Protein AF-A0A7K4DV80-F1 (afdb_monomer)

Foldseek 3Di:
DDDPVVVCVVVVVVCCVVCNDPCPVVVVVVCCVVPVVVVVLVVVQKDWDDDPPFTKIKGWADKDWAAFWDQDPVRDIGHDDPVRCVVVVHDRDIWIWIWIFIGTPNDTPDIDTDTDD

Mean predicted aligned error: 6.7 Å

Nearest PDB structures (foldseek):
  8rbo-assembly1_B  TM=9.417E-01  e=4.322E-07  Pyrococcus furiosus DSM 3638
  8cro-assembly1_B  TM=9.164E-01  e=9.440E-07  Pyrococcus furiosus DSM 3638
  8orq-assembly1_B  TM=9.143E-01  e=1.319E-06  Pyrococcus furiosus DSM 3638
  6uq1-assembly1_B  TM=8.825E-01  e=2.180E-06  Saccharomyces cerevisiae S288C
  8s51-assembly1_B  TM=7.757E-01  e=2.305E-06  Sus scrofa

Structure (mmCIF, N/CA/C/O backbone):
data_AF-A0A7K4DV80-F1
#
_entry.id   AF-A0A7K4DV80-F1
#
loop_
_atom_site.group_PDB
_atom_site.id
_atom_site.type_symbol
_atom_site.label_atom_id
_atom_site.label_alt_id
_atom_site.label_comp_id
_atom_site.label_asym_id
_atom_site.label_entity_id
_atom_site.label_seq_id
_atom_site.pdbx_PDB_ins_code
_atom_site.Cartn_x
_atom_site.Cartn_y
_atom_site.Cartn_z
_atom_site.occupancy
_atom_site.B_iso_or_equiv
_atom_site.auth_seq_id
_atom_site.auth_comp_id
_atom_site.auth_asym_id
_atom_site.auth_atom_id
_atom_site.pdbx_PDB_model_num
ATOM 1 N N . MET A 1 1 ? 29.457 -32.340 -33.988 1.00 50.59 1 MET A N 1
ATOM 2 C CA . MET A 1 1 ? 28.346 -32.820 -33.137 1.00 50.59 1 MET A CA 1
ATOM 3 C C . MET A 1 1 ? 28.023 -31.678 -32.183 1.00 50.59 1 MET A C 1
ATOM 5 O O . MET A 1 1 ? 28.924 -31.280 -31.462 1.00 50.59 1 M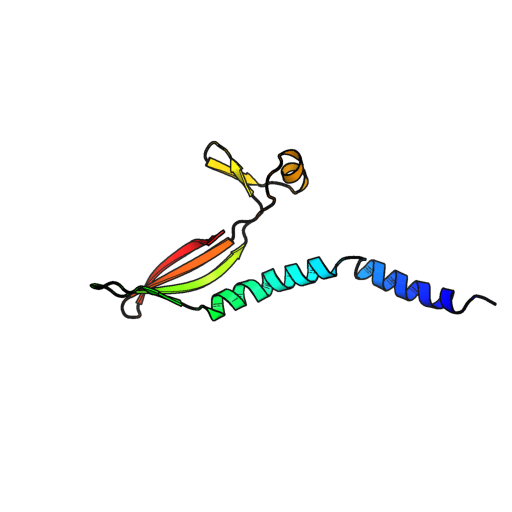ET A O 1
ATOM 9 N N . ALA A 1 2 ? 26.853 -31.038 -32.293 1.00 61.62 2 ALA A N 1
ATOM 10 C CA . ALA A 1 2 ? 26.533 -29.864 -31.471 1.00 61.62 2 ALA A CA 1
ATOM 11 C C . ALA A 1 2 ? 26.506 -30.248 -29.983 1.00 61.62 2 ALA A C 1
ATOM 13 O O . ALA A 1 2 ? 25.938 -31.289 -29.642 1.00 61.62 2 ALA A O 1
ATOM 14 N N . ASP A 1 3 ? 27.128 -29.428 -29.134 1.00 70.62 3 ASP A N 1
ATOM 15 C CA . ASP A 1 3 ? 27.173 -29.624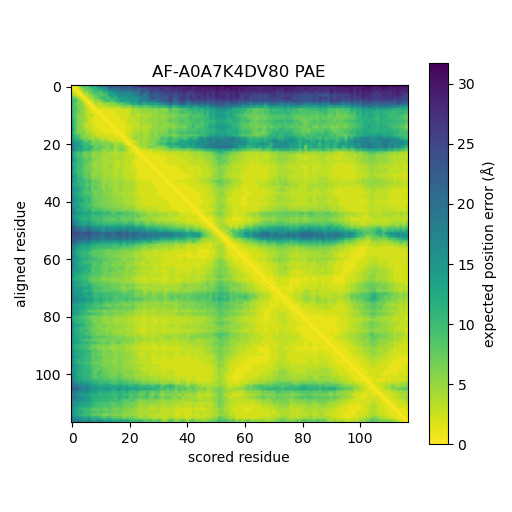 -27.685 1.00 70.62 3 ASP A CA 1
ATOM 16 C C . ASP A 1 3 ? 25.737 -29.799 -27.137 1.00 70.62 3 ASP A C 1
ATOM 18 O O . ASP A 1 3 ? 24.865 -28.965 -27.416 1.00 70.62 3 ASP A O 1
ATOM 22 N N . PRO A 1 4 ? 25.445 -30.880 -26.384 1.00 65.00 4 PRO A N 1
ATOM 23 C CA . PRO A 1 4 ? 24.157 -31.088 -25.723 1.00 65.00 4 PRO A CA 1
ATOM 24 C C . PRO A 1 4 ? 23.643 -29.873 -24.933 1.00 65.00 4 PRO A C 1
ATOM 26 O O . PRO A 1 4 ? 22.426 -29.711 -24.806 1.00 65.00 4 PRO A O 1
ATOM 29 N N . SER A 1 5 ? 24.537 -29.006 -24.440 1.00 65.06 5 SER A N 1
ATOM 30 C CA . SER A 1 5 ? 24.192 -27.754 -23.754 1.00 65.06 5 SER A CA 1
ATOM 31 C C . SER A 1 5 ? 23.376 -26.793 -24.637 1.00 65.06 5 SER A C 1
ATOM 33 O O . SER A 1 5 ? 22.399 -26.195 -24.180 1.00 65.06 5 SER A O 1
ATOM 35 N N . THR A 1 6 ? 23.683 -26.724 -25.938 1.00 73.81 6 THR A N 1
ATOM 36 C CA . THR A 1 6 ? 23.059 -25.788 -26.888 1.00 73.81 6 THR A CA 1
ATOM 37 C C . THR A 1 6 ? 21.588 -26.129 -27.145 1.00 73.81 6 THR A C 1
ATOM 39 O O . THR A 1 6 ? 20.782 -25.244 -27.421 1.00 73.81 6 THR A O 1
ATOM 42 N N . LYS A 1 7 ? 21.189 -27.399 -26.980 1.00 83.19 7 LYS A N 1
ATOM 43 C CA . LYS A 1 7 ? 19.788 -27.834 -27.142 1.00 83.19 7 LYS A CA 1
ATOM 44 C C . LYS A 1 7 ? 18.869 -27.378 -26.005 1.00 83.19 7 LYS A C 1
ATOM 46 O O . LYS A 1 7 ? 17.660 -27.326 -26.202 1.00 83.19 7 LYS A O 1
ATOM 51 N N . ARG A 1 8 ? 19.416 -27.062 -24.825 1.00 85.94 8 ARG A N 1
ATOM 52 C CA . ARG A 1 8 ? 18.641 -26.633 -23.642 1.00 85.94 8 ARG A CA 1
ATOM 53 C C . ARG A 1 8 ? 18.461 -25.115 -23.575 1.00 85.94 8 ARG A C 1
ATOM 55 O O . ARG A 1 8 ? 17.529 -24.641 -22.931 1.00 85.94 8 ARG A O 1
ATOM 62 N N . TRP A 1 9 ? 19.310 -24.364 -24.277 1.00 89.69 9 TRP A N 1
ATOM 63 C CA . TRP A 1 9 ? 19.269 -22.902 -24.316 1.00 89.69 9 TRP A CA 1
ATOM 64 C C . TRP A 1 9 ? 17.914 -22.311 -24.749 1.00 89.69 9 TRP A C 1
ATOM 66 O O . TRP A 1 9 ? 17.459 -21.385 -24.081 1.00 89.69 9 TRP A O 1
ATOM 76 N N . PRO A 1 10 ? 17.203 -22.839 -25.771 1.00 93.12 10 PRO A N 1
ATOM 77 C CA . PRO A 1 10 ? 15.898 -22.300 -26.160 1.00 93.12 10 PRO A CA 1
ATOM 78 C C . PRO A 1 10 ? 14.858 -22.334 -25.035 1.00 93.12 10 PRO A C 1
ATOM 80 O O . PRO A 1 10 ? 14.069 -21.403 -24.914 1.00 93.12 10 PRO A O 1
ATOM 83 N N . VAL A 1 11 ? 14.891 -23.369 -24.186 1.00 90.56 11 VAL A N 1
ATOM 84 C CA . VAL A 1 11 ? 13.979 -23.508 -23.038 1.00 90.56 11 VAL A CA 1
ATOM 85 C C . VAL A 1 11 ? 14.295 -22.460 -21.974 1.00 90.56 11 VAL A C 1
ATOM 87 O O . VAL A 1 11 ? 13.399 -21.778 -21.490 1.00 90.56 11 VAL A O 1
ATOM 90 N N . ILE A 1 12 ? 15.578 -22.283 -21.646 1.00 89.06 12 ILE A N 1
ATOM 91 C CA . ILE A 1 12 ? 16.021 -21.262 -20.685 1.00 89.06 12 ILE A CA 1
ATOM 92 C C . ILE A 1 12 ? 15.669 -19.862 -21.202 1.00 89.06 12 ILE A C 1
ATOM 94 O O . ILE A 1 12 ? 15.152 -19.036 -20.456 1.00 89.06 12 ILE A O 1
ATOM 98 N N . GLN A 1 13 ? 15.895 -19.603 -22.490 1.00 90.94 13 GLN A N 1
ATOM 99 C CA . GLN A 1 13 ? 15.568 -18.326 -23.113 1.00 90.94 13 GLN A CA 1
ATOM 100 C C . GLN A 1 13 ? 14.057 -18.041 -23.093 1.00 90.94 13 GLN A C 1
ATOM 102 O O . GLN A 1 13 ? 13.673 -16.890 -22.892 1.00 90.94 13 GLN A O 1
ATOM 107 N N . ASP A 1 14 ? 13.206 -19.055 -23.293 1.00 92.12 14 ASP A N 1
ATOM 108 C CA . ASP A 1 14 ? 11.749 -18.908 -23.172 1.00 92.12 14 ASP A CA 1
ATOM 109 C C . ASP A 1 14 ? 11.344 -18.529 -21.742 1.00 92.12 14 ASP A C 1
ATOM 111 O O . ASP A 1 14 ? 10.645 -17.536 -21.543 1.00 92.12 14 ASP A O 1
ATOM 115 N N . ILE A 1 15 ? 11.873 -19.241 -20.740 1.00 89.19 15 ILE A N 1
ATOM 116 C CA . ILE A 1 15 ? 11.612 -18.960 -19.320 1.00 89.19 15 ILE A CA 1
ATOM 117 C C . ILE A 1 15 ? 12.030 -17.529 -18.967 1.00 89.19 15 ILE A C 1
ATOM 119 O O . ILE A 1 15 ? 11.237 -16.783 -18.404 1.00 89.19 15 ILE A O 1
ATOM 123 N N . LEU A 1 16 ? 13.234 -17.096 -19.353 1.00 88.69 16 LEU A N 1
ATOM 124 C CA . LEU A 1 16 ? 13.718 -15.744 -19.052 1.00 88.69 16 LEU A CA 1
ATOM 125 C C . LEU A 1 16 ? 12.911 -14.648 -19.761 1.00 88.69 16 LEU A C 1
ATOM 127 O O . LEU A 1 16 ? 12.737 -13.567 -19.202 1.00 88.69 16 LEU A O 1
ATOM 131 N N . LYS A 1 17 ? 12.401 -14.902 -20.973 1.00 88.12 17 LYS A N 1
ATOM 132 C CA . LYS A 1 17 ? 11.533 -13.946 -21.681 1.00 88.12 17 LYS A CA 1
ATOM 133 C C . LYS A 1 17 ? 10.155 -13.824 -21.034 1.00 88.12 17 LYS A C 1
ATOM 135 O O . LYS A 1 17 ? 9.597 -12.731 -21.020 1.00 88.12 17 LYS A O 1
ATOM 140 N N . ARG A 1 18 ? 9.603 -14.929 -20.528 1.00 85.94 18 ARG A N 1
ATOM 141 C CA . ARG A 1 18 ? 8.258 -14.970 -19.932 1.00 85.94 18 ARG A CA 1
ATOM 142 C C . ARG A 1 18 ? 8.254 -14.482 -18.489 1.00 85.94 18 ARG A C 1
ATOM 144 O O . ARG A 1 18 ? 7.431 -13.639 -18.128 1.00 85.94 18 ARG A O 1
ATOM 151 N N . GLU A 1 19 ? 9.189 -14.989 -17.694 1.00 83.62 19 GLU A N 1
ATOM 152 C CA . GLU A 1 19 ? 9.284 -14.742 -16.255 1.00 83.62 19 GLU A CA 1
ATOM 153 C C . GLU A 1 19 ? 10.193 -13.562 -15.909 1.00 83.62 19 GLU A C 1
ATOM 155 O O . GLU A 1 19 ? 10.060 -12.979 -14.842 1.00 83.62 19 GLU A O 1
ATOM 160 N N . GLY A 1 20 ? 11.093 -13.144 -16.799 1.00 81.69 20 GLY A N 1
ATOM 161 C CA . GLY A 1 20 ? 12.076 -12.107 -16.489 1.00 81.69 20 GLY A CA 1
ATOM 162 C C . GLY A 1 20 ? 13.195 -12.597 -15.560 1.00 81.69 20 GLY A C 1
ATOM 163 O O . GLY A 1 20 ? 13.131 -13.659 -14.950 1.00 81.69 20 GLY A O 1
ATOM 164 N N . ILE A 1 21 ? 14.266 -11.807 -15.470 1.00 80.75 21 ILE A N 1
ATOM 165 C CA . ILE A 1 21 ? 15.507 -12.196 -14.771 1.00 80.75 21 ILE A CA 1
ATOM 166 C C . ILE A 1 21 ? 15.440 -11.896 -13.259 1.00 80.75 21 ILE A C 1
ATOM 168 O O . ILE A 1 21 ? 16.182 -12.486 -12.481 1.00 80.75 21 ILE A O 1
ATOM 172 N N . ALA A 1 22 ? 14.558 -10.985 -12.834 1.00 76.75 22 ALA A N 1
ATOM 173 C CA . ALA A 1 22 ? 14.535 -10.459 -11.465 1.00 76.75 22 ALA A CA 1
ATOM 174 C C . ALA A 1 22 ? 13.112 -10.233 -10.911 1.00 76.75 22 ALA A C 1
ATOM 176 O O . ALA A 1 22 ? 12.864 -9.264 -10.192 1.00 76.75 22 ALA A O 1
ATOM 177 N N . ARG A 1 23 ? 12.147 -11.093 -11.266 1.00 85.38 23 ARG A N 1
ATOM 178 C CA . ARG A 1 23 ? 10.748 -10.941 -10.821 1.00 85.38 23 ARG A CA 1
ATOM 179 C C . ARG A 1 23 ? 10.482 -11.357 -9.383 1.00 85.38 23 ARG A C 1
ATOM 181 O O . ARG A 1 23 ? 9.446 -10.977 -8.855 1.00 85.38 23 ARG A O 1
ATOM 188 N N . GLN A 1 24 ? 11.385 -12.077 -8.724 1.00 88.12 24 GLN A N 1
ATOM 189 C CA . GLN A 1 24 ? 11.152 -12.588 -7.370 1.00 88.12 24 GLN A CA 1
ATOM 190 C C . GLN A 1 24 ? 10.736 -11.492 -6.376 1.00 88.12 24 GLN A C 1
ATOM 192 O O . GLN A 1 24 ? 9.846 -11.711 -5.561 1.00 88.12 24 GLN A O 1
ATOM 197 N N . HIS A 1 25 ? 11.325 -10.296 -6.482 1.00 89.44 25 HIS A N 1
ATOM 198 C CA . HIS A 1 25 ? 10.975 -9.173 -5.614 1.00 89.44 25 HIS A CA 1
ATOM 199 C C . HIS A 1 25 ? 9.624 -8.558 -5.971 1.00 89.44 25 HIS A C 1
ATOM 201 O O . HIS A 1 25 ? 8.888 -8.187 -5.067 1.00 89.44 25 HIS A O 1
ATOM 207 N N . LEU A 1 26 ? 9.290 -8.484 -7.263 1.00 91.31 26 LEU A N 1
ATOM 208 C CA . LEU A 1 26 ? 7.993 -7.981 -7.717 1.00 91.31 26 LEU A CA 1
ATOM 209 C C . LEU A 1 26 ? 6.879 -8.920 -7.267 1.00 91.31 26 LEU A C 1
ATOM 211 O O . LEU A 1 26 ? 5.966 -8.484 -6.590 1.00 91.31 26 LEU A O 1
ATOM 215 N N . ASN A 1 27 ? 7.030 -10.221 -7.513 1.00 92.06 27 ASN A N 1
ATOM 216 C CA . ASN A 1 27 ? 6.044 -11.218 -7.109 1.00 92.06 27 ASN A CA 1
ATOM 217 C C . ASN A 1 27 ? 5.838 -11.225 -5.587 1.00 92.06 27 ASN A C 1
ATOM 219 O O . ASN A 1 27 ? 4.706 -11.269 -5.120 1.00 92.06 27 ASN A O 1
ATOM 223 N N . SER A 1 28 ? 6.928 -11.162 -4.811 1.00 94.50 28 SER A N 1
ATOM 224 C CA . SER A 1 28 ? 6.841 -11.129 -3.348 1.00 94.50 28 SER A CA 1
ATOM 225 C C . SER A 1 28 ? 6.170 -9.851 -2.840 1.00 94.50 28 SER A C 1
ATOM 227 O O . SER A 1 28 ? 5.391 -9.907 -1.892 1.00 94.50 28 SER A O 1
ATOM 229 N N . PHE A 1 29 ? 6.462 -8.709 -3.466 1.00 94.31 29 PHE A N 1
ATOM 230 C CA . PHE A 1 29 ? 5.840 -7.437 -3.124 1.00 94.31 29 PHE A CA 1
ATOM 231 C C . PHE A 1 29 ? 4.353 -7.416 -3.498 1.00 94.31 29 PHE A C 1
ATOM 233 O O . PHE A 1 29 ? 3.533 -7.041 -2.666 1.00 94.31 29 PHE A O 1
ATOM 240 N N . ASP A 1 30 ? 3.996 -7.882 -4.694 1.00 94.31 30 ASP A N 1
ATOM 241 C CA . ASP A 1 30 ? 2.613 -7.951 -5.170 1.00 94.31 30 ASP A CA 1
ATOM 242 C C . ASP A 1 30 ? 1.775 -8.877 -4.277 1.00 94.31 30 ASP A C 1
ATOM 244 O O . ASP A 1 30 ? 0.701 -8.494 -3.817 1.00 94.31 30 ASP A O 1
ATOM 248 N N . GLU A 1 31 ? 2.297 -10.056 -3.922 1.00 96.88 31 GLU A N 1
ATOM 249 C CA . GLU A 1 31 ? 1.631 -10.968 -2.986 1.00 96.88 31 GLU A CA 1
ATOM 250 C C . GLU A 1 31 ? 1.448 -10.342 -1.595 1.00 96.88 31 GLU A C 1
ATOM 252 O O . GLU A 1 31 ? 0.389 -10.482 -0.968 1.00 96.88 31 GLU A O 1
ATOM 257 N N . PHE A 1 32 ? 2.459 -9.614 -1.114 1.00 95.88 32 PHE A N 1
ATOM 258 C CA . PHE A 1 32 ? 2.357 -8.884 0.143 1.00 95.88 32 PHE A CA 1
ATOM 259 C C . PHE A 1 32 ? 1.274 -7.798 0.086 1.00 95.88 32 PHE A C 1
ATOM 261 O O . PHE A 1 32 ? 0.476 -7.701 1.018 1.00 95.88 32 PHE A O 1
ATOM 268 N N . LEU A 1 33 ? 1.196 -7.018 -0.995 1.00 93.88 33 LEU A N 1
ATOM 269 C CA . LEU A 1 33 ? 0.176 -5.978 -1.148 1.00 93.88 33 LEU A CA 1
ATOM 270 C C . LEU A 1 33 ? -1.237 -6.560 -1.274 1.00 93.88 33 LEU A C 1
ATOM 272 O O . LEU A 1 33 ? -2.163 -6.049 -0.646 1.00 93.88 33 LEU A O 1
ATOM 276 N N . GLU A 1 34 ? -1.412 -7.616 -2.070 1.00 92.50 34 GLU A N 1
ATOM 277 C CA . GLU A 1 34 ? -2.728 -8.197 -2.355 1.00 92.50 34 GLU A CA 1
ATOM 278 C C . GLU A 1 34 ? -3.300 -8.991 -1.177 1.00 92.50 34 GLU A C 1
ATOM 280 O O . GLU A 1 34 ? -4.514 -8.991 -0.961 1.00 92.50 34 GLU A O 1
ATOM 285 N N . LYS A 1 35 ? -2.445 -9.695 -0.426 1.00 95.62 35 LYS A N 1
ATOM 286 C CA . LYS A 1 35 ? -2.881 -10.643 0.613 1.00 95.62 35 LYS A CA 1
ATOM 287 C C . LYS A 1 35 ? -2.244 -10.372 1.966 1.00 95.62 35 LYS A C 1
ATOM 289 O O . LYS A 1 35 ? -2.949 -10.360 2.974 1.00 95.62 35 LYS A O 1
ATOM 294 N N . GLY A 1 36 ? -0.929 -10.160 1.993 1.00 96.44 36 GLY A N 1
ATOM 295 C CA . GLY A 1 36 ? -0.164 -10.025 3.235 1.00 96.44 36 GLY A CA 1
ATOM 296 C C . GLY A 1 36 ? -0.660 -8.879 4.116 1.00 96.44 36 GLY A C 1
ATOM 297 O O . GLY A 1 36 ? -0.964 -9.086 5.288 1.00 96.44 36 GLY A O 1
ATOM 298 N N . LEU A 1 37 ? -0.824 -7.692 3.532 1.00 94.94 37 LEU A N 1
ATOM 299 C CA . LEU A 1 37 ? -1.230 -6.483 4.244 1.00 94.94 37 LEU A CA 1
ATOM 300 C C . LEU A 1 37 ? -2.594 -6.650 4.927 1.00 94.94 37 LEU A C 1
ATOM 302 O O . LEU A 1 37 ? -2.731 -6.387 6.120 1.00 94.94 37 LEU A O 1
ATOM 306 N N . GLN A 1 38 ? -3.598 -7.140 4.192 1.00 96.44 38 GLN A N 1
ATOM 307 C CA . GLN A 1 38 ? -4.931 -7.358 4.755 1.00 96.44 38 GLN A CA 1
ATOM 308 C C . GLN A 1 38 ? -4.934 -8.494 5.786 1.00 96.44 38 GLN A C 1
ATOM 310 O O . GLN A 1 38 ? -5.669 -8.408 6.766 1.00 96.44 38 GLN A O 1
ATOM 315 N N . SER A 1 39 ? -4.108 -9.531 5.606 1.00 97.44 39 SER A N 1
ATOM 316 C CA . SER A 1 39 ? -3.970 -10.615 6.586 1.00 97.44 39 SER A CA 1
ATOM 317 C C . SER A 1 39 ? -3.478 -10.098 7.937 1.00 97.44 39 SER A C 1
ATOM 319 O O . SER A 1 39 ? -4.044 -10.473 8.958 1.00 97.44 39 SER A O 1
ATOM 321 N N . ILE A 1 40 ? -2.481 -9.206 7.944 1.00 95.81 40 ILE A N 1
ATOM 322 C CA . ILE A 1 40 ? -1.940 -8.608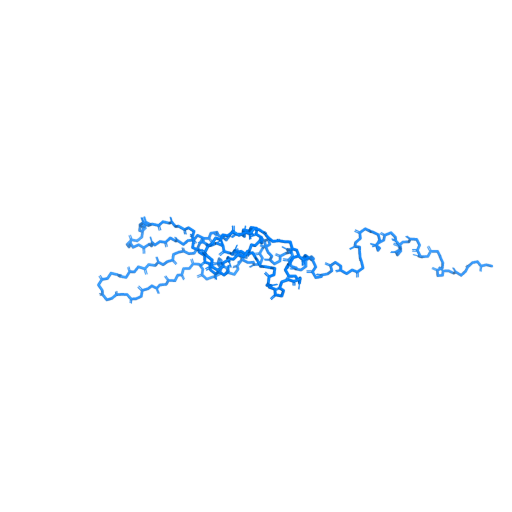 9.175 1.00 95.81 40 ILE A CA 1
ATOM 323 C C . ILE A 1 40 ? -3.015 -7.781 9.891 1.00 95.81 40 ILE A C 1
ATOM 325 O O . ILE A 1 40 ? -3.200 -7.907 11.098 1.00 95.81 40 ILE A O 1
ATOM 329 N N . ILE A 1 41 ? -3.767 -6.957 9.154 1.00 95.25 41 ILE A N 1
ATOM 330 C CA . ILE A 1 41 ? -4.842 -6.154 9.756 1.00 95.25 41 ILE A CA 1
ATOM 331 C C . ILE A 1 41 ? -5.960 -7.039 10.317 1.00 95.25 41 ILE A C 1
ATOM 333 O O . ILE A 1 41 ? -6.456 -6.775 11.411 1.00 95.25 41 ILE A O 1
ATOM 337 N N . ASN A 1 42 ? -6.322 -8.110 9.609 1.00 96.50 42 ASN A N 1
ATOM 338 C CA . ASN A 1 42 ? -7.330 -9.062 10.074 1.00 96.50 42 ASN A CA 1
ATOM 339 C C . ASN A 1 42 ? -6.885 -9.826 11.330 1.00 96.50 42 ASN A C 1
ATOM 341 O O . ASN A 1 42 ? -7.733 -10.174 12.146 1.00 96.50 42 ASN A O 1
ATOM 345 N N . GLU A 1 43 ? -5.586 -10.098 11.474 1.00 96.94 43 GLU A N 1
ATOM 346 C CA . GLU A 1 43 ? -5.022 -10.759 12.654 1.00 96.94 43 GLU A CA 1
ATOM 347 C C . GLU A 1 43 ? -5.145 -9.885 13.907 1.00 96.94 43 GLU A C 1
ATOM 349 O O . GLU A 1 43 ? -5.508 -10.385 14.969 1.00 96.94 43 GLU A O 1
ATOM 354 N N . VAL A 1 44 ? -4.910 -8.574 13.776 1.00 95.25 44 VAL A N 1
ATOM 355 C CA . VAL A 1 44 ? -5.123 -7.620 14.876 1.00 95.25 44 VAL A CA 1
ATOM 356 C C . VAL A 1 44 ? -6.618 -7.457 15.164 1.00 95.25 44 VAL A C 1
ATOM 358 O O . VAL A 1 44 ? -7.039 -7.539 16.315 1.00 95.25 44 VAL A O 1
ATOM 361 N N . GLY A 1 45 ? -7.432 -7.246 14.124 1.00 93.69 45 GLY A N 1
ATOM 362 C CA . GLY A 1 45 ? -8.899 -7.239 14.171 1.00 93.69 45 GLY A CA 1
ATOM 363 C C . GLY A 1 45 ? -9.535 -6.037 14.880 1.00 93.69 45 GLY A C 1
ATOM 364 O O . GLY A 1 45 ? -10.339 -5.318 14.285 1.00 93.69 45 GLY A O 1
ATOM 365 N N . GLN A 1 46 ? -9.200 -5.800 16.147 1.00 94.38 46 GLN A N 1
ATOM 366 C CA . GLN A 1 46 ? -9.732 -4.694 16.939 1.00 94.38 46 GLN A CA 1
ATOM 367 C C . GLN A 1 46 ? -8.723 -4.204 17.978 1.00 94.38 46 GLN A C 1
ATOM 369 O O . GLN A 1 46 ? -7.865 -4.951 18.439 1.00 94.38 46 GLN A O 1
ATOM 374 N N . ILE A 1 47 ? -8.870 -2.945 18.372 1.00 93.38 47 ILE A N 1
ATOM 375 C CA . ILE A 1 47 ? -8.096 -2.318 19.441 1.00 93.38 47 ILE A CA 1
ATOM 376 C C . ILE A 1 47 ? -9.077 -1.911 20.537 1.00 93.38 47 ILE A C 1
ATOM 378 O O . ILE A 1 47 ? -9.997 -1.130 20.288 1.00 93.38 47 ILE A O 1
ATOM 382 N N . ASP A 1 48 ? -8.889 -2.451 21.737 1.00 92.06 48 ASP A N 1
ATOM 383 C CA . ASP A 1 48 ? -9.678 -2.089 22.912 1.00 92.06 48 ASP A CA 1
ATOM 384 C C . ASP A 1 48 ? -9.123 -0.796 23.529 1.00 92.06 48 ASP A C 1
ATOM 386 O O . ASP A 1 48 ? -7.923 -0.694 23.792 1.00 92.06 48 ASP A O 1
ATOM 390 N N . ILE A 1 49 ? -9.986 0.203 23.742 1.00 91.12 49 ILE A N 1
ATOM 391 C CA . ILE A 1 49 ? -9.621 1.466 24.388 1.00 91.12 49 ILE A CA 1
ATOM 392 C C . ILE A 1 49 ? -10.230 1.503 25.788 1.00 91.12 49 ILE A C 1
ATOM 394 O O . ILE A 1 49 ? -11.445 1.613 25.968 1.00 91.12 49 ILE A O 1
ATOM 398 N N . GLU A 1 50 ? -9.361 1.428 26.792 1.00 85.12 50 GLU A N 1
ATOM 399 C CA . GLU A 1 50 ? -9.740 1.515 28.199 1.00 85.12 50 GLU A CA 1
ATOM 400 C C . GLU A 1 50 ? -9.978 2.980 28.585 1.00 85.12 50 GLU A C 1
ATOM 402 O O . GLU A 1 50 ? -9.049 3.738 28.864 1.00 85.12 50 GLU A O 1
ATOM 407 N N . ASN A 1 51 ? -11.244 3.392 28.586 1.00 80.06 51 ASN A N 1
ATOM 408 C CA . ASN A 1 51 ? -11.682 4.672 29.132 1.00 80.06 51 ASN A CA 1
ATOM 409 C C . ASN A 1 51 ? -12.570 4.415 30.358 1.00 80.06 51 ASN A C 1
ATOM 411 O O . ASN A 1 51 ? -13.436 3.542 30.328 1.00 80.06 51 ASN A O 1
ATOM 415 N N . ALA A 1 52 ? -12.338 5.168 31.435 1.00 74.25 52 ALA A N 1
ATOM 416 C CA . ALA A 1 52 ? -12.976 4.961 32.732 1.00 74.25 52 ALA A CA 1
ATOM 417 C C . ALA A 1 52 ? -14.495 5.215 32.725 1.00 74.25 52 ALA A C 1
ATOM 419 O O . ALA A 1 52 ? -15.203 4.603 33.518 1.00 74.25 52 ALA A O 1
ATOM 420 N N . GLU A 1 53 ? -14.993 6.095 31.848 1.00 77.75 53 GLU A N 1
ATOM 421 C CA . GLU A 1 53 ? -16.433 6.391 31.747 1.00 77.75 53 GLU A CA 1
ATOM 422 C C . GLU A 1 53 ? -17.124 5.664 30.585 1.00 77.75 53 GLU A C 1
ATOM 424 O O . GLU A 1 53 ? -18.260 5.225 30.745 1.00 77.75 53 GLU A O 1
ATOM 429 N N . TYR A 1 54 ? -16.450 5.504 29.440 1.00 78.12 54 TYR A N 1
ATOM 430 C CA . TYR A 1 54 ? -17.044 4.946 28.217 1.00 78.12 54 TYR A CA 1
ATOM 431 C C . TYR A 1 54 ? -16.031 4.076 27.460 1.00 78.12 54 TYR A C 1
ATOM 433 O O . TYR A 1 54 ? -15.298 4.597 26.612 1.00 78.12 54 TYR A O 1
ATOM 441 N N . PRO A 1 55 ? -15.912 2.773 27.779 1.00 86.06 55 PRO A N 1
ATOM 442 C CA . PRO A 1 55 ? -15.024 1.877 27.049 1.00 86.06 55 PRO A CA 1
ATOM 443 C C . PRO A 1 55 ? -15.550 1.661 25.626 1.00 86.06 55 PRO A C 1
ATOM 445 O O . PRO A 1 55 ? -16.703 1.285 25.423 1.00 86.06 55 PRO A O 1
ATOM 448 N N . TYR A 1 56 ? -14.683 1.848 24.636 1.00 91.19 56 TYR A N 1
ATOM 449 C CA . TYR A 1 56 ? -15.017 1.631 23.231 1.00 91.19 56 TYR A CA 1
ATOM 450 C C . TYR A 1 56 ? -13.917 0.837 22.533 1.00 91.19 56 TYR A C 1
ATOM 452 O O . TYR A 1 56 ? -12.784 0.727 23.005 1.00 91.19 56 TYR A O 1
ATOM 460 N N . LYS A 1 57 ? -14.263 0.255 21.389 1.00 93.94 57 LYS A N 1
ATOM 461 C CA . LYS A 1 57 ? -13.356 -0.534 20.557 1.00 93.94 57 LYS A CA 1
ATOM 462 C C . LYS A 1 57 ? -13.183 0.143 19.213 1.00 93.94 57 LYS A C 1
ATOM 464 O O . LYS A 1 57 ? -14.133 0.693 18.662 1.00 93.94 57 LYS A O 1
ATOM 469 N N . ILE A 1 58 ? -11.984 0.069 18.657 1.00 94.81 58 ILE A N 1
ATOM 470 C CA . ILE A 1 58 ? -11.731 0.443 17.268 1.00 94.81 58 ILE A CA 1
ATOM 471 C C . ILE A 1 58 ? -11.616 -0.847 16.472 1.00 94.81 58 ILE A C 1
ATOM 473 O O . ILE A 1 58 ? -10.640 -1.581 16.605 1.00 94.81 58 ILE A O 1
ATOM 477 N N . GLN A 1 59 ? -12.615 -1.131 15.647 1.00 96.38 59 GLN A N 1
ATOM 478 C CA . GLN A 1 59 ? -12.586 -2.265 14.739 1.00 96.38 59 GLN A CA 1
ATOM 479 C C . GLN A 1 59 ? -11.829 -1.885 13.465 1.00 96.38 59 GLN A C 1
ATOM 481 O O . GLN A 1 59 ? -12.135 -0.873 12.825 1.00 96.38 59 GLN A O 1
ATOM 486 N N . LEU A 1 60 ? -10.835 -2.697 13.112 1.00 96.94 60 LEU A N 1
ATOM 487 C CA . LEU A 1 60 ? -10.003 -2.496 11.933 1.00 96.94 60 LEU A CA 1
ATOM 488 C C . LEU A 1 60 ? -10.643 -3.199 10.733 1.00 96.94 60 LEU A C 1
ATOM 490 O O . LEU A 1 60 ? -11.037 -4.362 10.810 1.00 96.94 60 LEU A O 1
ATOM 494 N N . GLY A 1 61 ? -10.778 -2.470 9.630 1.00 96.06 61 GLY A N 1
ATOM 495 C CA . GLY A 1 61 ? -11.460 -2.924 8.425 1.00 96.06 61 GLY A CA 1
ATOM 496 C C . GLY A 1 61 ? -10.520 -3.125 7.240 1.00 96.06 61 GLY A C 1
ATOM 497 O O . GLY A 1 61 ? -9.410 -3.65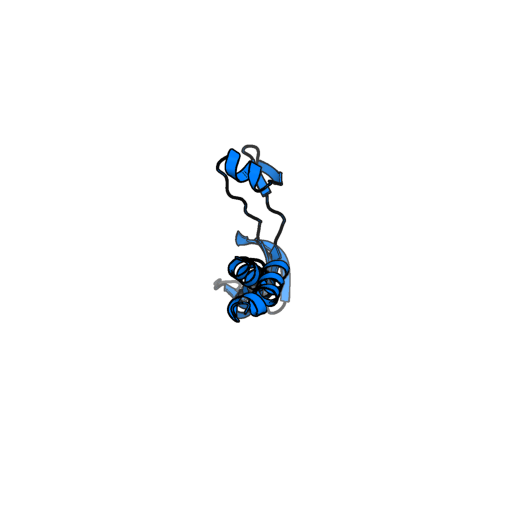3 7.349 1.00 96.06 61 GLY A O 1
ATOM 498 N N . LYS A 1 62 ? -10.993 -2.732 6.055 1.00 96.00 62 LYS A N 1
ATOM 499 C CA . LYS A 1 62 ? -10.252 -2.927 4.805 1.00 96.00 62 LYS A CA 1
ATOM 500 C C . LYS A 1 62 ? -9.144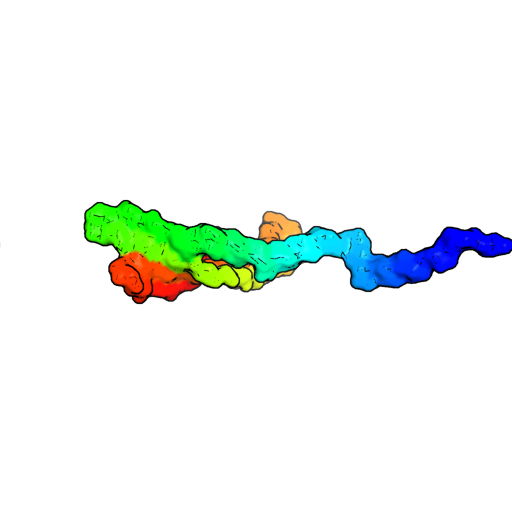 -1.898 4.623 1.00 96.00 62 LYS A C 1
ATOM 502 O O . LYS A 1 62 ? -9.351 -0.705 4.856 1.00 96.00 62 LYS A O 1
ATOM 507 N N . VAL A 1 63 ? -8.010 -2.351 4.095 1.00 95.81 63 VAL A N 1
ATOM 508 C CA . VAL A 1 63 ? -6.913 -1.480 3.664 1.00 95.81 63 VAL A CA 1
ATOM 509 C C . VAL A 1 63 ? -7.059 -1.124 2.186 1.00 95.81 63 VAL A C 1
ATOM 511 O O . VAL A 1 63 ? -7.478 -1.937 1.363 1.00 95.81 63 VAL A O 1
ATOM 514 N N . LYS A 1 64 ? -6.722 0.117 1.840 1.00 94.81 64 LYS A N 1
ATOM 515 C CA . LYS A 1 64 ? -6.717 0.656 0.483 1.00 94.81 64 LYS A CA 1
ATOM 516 C C . LYS A 1 64 ? -5.443 1.451 0.249 1.00 94.81 64 LYS A C 1
ATOM 518 O O . LYS A 1 64 ? -5.164 2.414 0.957 1.00 94.81 64 LYS A O 1
ATOM 523 N N . LEU A 1 65 ? -4.718 1.083 -0.794 1.00 94.56 65 LEU A N 1
ATOM 524 C CA . LEU A 1 65 ? -3.569 1.837 -1.277 1.00 94.56 65 LEU A CA 1
ATOM 525 C C . LEU A 1 65 ? -4.042 2.928 -2.236 1.00 94.56 65 LEU A C 1
ATOM 527 O O . LEU A 1 65 ? -4.876 2.684 -3.110 1.00 94.56 65 LEU A O 1
ATOM 531 N N . GLN A 1 66 ? -3.518 4.135 -2.064 1.00 94.44 66 GLN A N 1
ATOM 532 C CA . GLN A 1 66 ? -3.701 5.229 -3.012 1.00 94.44 66 GLN A CA 1
ATOM 533 C C . GLN A 1 66 ? -2.545 5.274 -4.013 1.00 94.44 66 GLN A C 1
ATOM 535 O O . GLN A 1 66 ? -1.580 4.522 -3.926 1.00 94.44 66 GLN A O 1
ATOM 540 N N . GLN A 1 67 ? -2.647 6.153 -5.006 1.00 95.44 67 GLN A N 1
ATOM 541 C CA . GLN A 1 67 ? -1.562 6.336 -5.962 1.00 95.44 67 GLN A CA 1
ATOM 542 C C . GLN A 1 67 ? -0.380 7.085 -5.327 1.00 95.44 67 GLN A C 1
ATOM 544 O O . GLN A 1 67 ? -0.605 7.961 -4.482 1.00 95.44 67 GLN A O 1
ATOM 549 N N . PRO A 1 68 ? 0.860 6.795 -5.764 1.00 97.00 68 PRO A N 1
ATOM 550 C CA . PRO A 1 68 ? 2.044 7.507 -5.311 1.00 97.00 68 PRO A CA 1
ATOM 551 C C . PRO A 1 68 ? 1.915 9.022 -5.472 1.00 97.00 68 PRO A C 1
ATOM 553 O O . PRO A 1 68 ? 1.501 9.522 -6.526 1.00 97.00 68 PRO A O 1
ATOM 556 N N . ARG A 1 69 ? 2.219 9.752 -4.400 1.00 95.69 69 ARG A N 1
ATOM 557 C CA . ARG A 1 69 ? 2.031 11.205 -4.321 1.00 95.69 69 ARG A CA 1
ATOM 558 C C . ARG A 1 69 ? 2.960 11.823 -3.283 1.00 95.69 69 ARG A C 1
ATOM 560 O O . ARG A 1 69 ? 3.427 11.123 -2.391 1.00 95.69 69 ARG A O 1
ATOM 567 N N . MET A 1 70 ? 3.166 13.133 -3.359 1.00 94.69 70 MET A N 1
ATOM 568 C CA . MET A 1 70 ? 3.828 13.905 -2.309 1.00 94.69 70 MET A CA 1
ATOM 569 C C . MET A 1 70 ? 2.950 15.062 -1.833 1.00 94.69 70 MET A C 1
ATOM 571 O O . MET A 1 70 ? 2.051 15.504 -2.549 1.00 94.69 70 MET A O 1
ATOM 575 N N . MET A 1 71 ? 3.212 15.526 -0.613 1.00 93.62 71 MET A N 1
ATOM 576 C CA . MET A 1 71 ? 2.678 16.783 -0.100 1.00 93.62 71 MET A CA 1
ATOM 577 C C . MET A 1 71 ? 3.715 17.879 -0.341 1.00 93.62 71 MET A C 1
ATOM 579 O O . MET A 1 71 ? 4.867 17.740 0.072 1.00 93.62 71 MET A O 1
ATOM 583 N N . GLU A 1 72 ? 3.313 18.939 -1.027 1.00 93.19 72 GLU A N 1
ATOM 584 C CA . GLU A 1 72 ? 4.155 20.102 -1.292 1.00 93.19 72 GLU A CA 1
ATOM 585 C C . GLU A 1 72 ? 4.169 21.046 -0.074 1.00 93.19 72 GLU A C 1
ATOM 587 O O . GLU A 1 72 ? 3.394 20.899 0.874 1.00 93.19 72 GLU A O 1
ATOM 592 N N . LEU A 1 73 ? 5.064 22.037 -0.081 1.00 91.94 73 LEU A N 1
ATOM 593 C CA . LEU A 1 73 ? 5.259 22.963 1.048 1.00 91.94 73 LEU A CA 1
ATOM 594 C C . LEU A 1 73 ? 4.014 23.796 1.390 1.00 91.94 73 LEU A C 1
ATOM 596 O O . LEU A 1 73 ? 3.865 24.246 2.523 1.00 91.94 73 LEU A O 1
ATOM 600 N N . ASP A 1 74 ? 3.139 24.012 0.413 1.00 94.38 74 ASP A N 1
ATOM 601 C CA . ASP A 1 74 ? 1.868 24.721 0.566 1.00 94.38 74 ASP A CA 1
ATOM 602 C C . ASP A 1 74 ? 0.721 23.807 1.042 1.00 94.38 74 ASP A C 1
ATOM 604 O O . ASP A 1 74 ? -0.415 24.258 1.186 1.00 94.38 74 ASP A O 1
ATOM 608 N N . GLY A 1 75 ? 1.008 22.526 1.293 1.00 92.88 75 GLY A N 1
ATOM 609 C CA . GLY A 1 75 ? 0.033 21.514 1.690 1.00 92.88 75 GLY A CA 1
ATOM 610 C C . GLY A 1 75 ? -0.751 20.907 0.526 1.00 92.88 75 GLY A C 1
ATOM 611 O O . GLY A 1 75 ? -1.611 20.054 0.758 1.00 92.88 75 GLY A O 1
ATOM 612 N N . SER A 1 76 ? -0.474 21.306 -0.720 1.00 94.69 76 SER A N 1
ATOM 613 C CA . SER A 1 76 ? -1.086 20.682 -1.892 1.00 94.69 76 SER A CA 1
ATOM 614 C C . SER A 1 76 ? -0.550 19.262 -2.115 1.00 94.69 76 SER A C 1
ATOM 616 O O . SER A 1 76 ? 0.534 18.899 -1.656 1.00 94.69 76 SER A O 1
ATOM 618 N N . ILE A 1 77 ? -1.339 18.424 -2.792 1.00 94.56 77 ILE A N 1
ATOM 619 C CA . ILE A 1 77 ? -1.002 17.022 -3.061 1.00 94.56 77 ILE A CA 1
ATOM 620 C C . ILE A 1 77 ? -0.790 16.841 -4.561 1.00 94.56 77 ILE A C 1
ATOM 622 O O . ILE A 1 77 ? -1.696 17.102 -5.355 1.00 94.56 77 ILE A O 1
ATOM 626 N N . THR A 1 78 ? 0.376 16.325 -4.940 1.00 94.44 78 THR A N 1
ATOM 627 C CA . THR A 1 78 ? 0.763 16.081 -6.335 1.00 94.44 78 THR A CA 1
ATOM 628 C C . THR A 1 78 ? 1.134 14.622 -6.550 1.00 94.44 78 THR A C 1
ATOM 630 O O . THR A 1 78 ? 1.821 14.006 -5.735 1.00 94.44 78 THR A O 1
ATOM 633 N N . HIS A 1 79 ? 0.676 14.043 -7.662 1.00 96.31 79 HIS A N 1
ATOM 634 C CA . HIS A 1 79 ? 1.158 12.736 -8.101 1.00 96.31 79 HIS A CA 1
ATOM 635 C C . HIS A 1 79 ? 2.573 12.851 -8.637 1.00 96.31 79 HIS A C 1
ATOM 637 O O . HIS A 1 79 ? 2.937 13.853 -9.248 1.00 96.31 79 HIS A O 1
ATOM 643 N N . ILE A 1 80 ? 3.357 11.809 -8.390 1.00 96.62 80 ILE A N 1
ATOM 644 C CA . ILE A 1 80 ? 4.782 11.812 -8.696 1.00 96.62 80 ILE A CA 1
ATOM 645 C C . ILE A 1 80 ? 5.124 10.559 -9.474 1.00 96.62 80 ILE A C 1
ATOM 647 O O . ILE A 1 80 ? 4.520 9.504 -9.281 1.00 96.62 80 ILE A O 1
ATOM 651 N N . THR A 1 81 ? 6.111 10.664 -10.346 1.00 97.25 81 THR A N 1
ATOM 652 C CA . THR A 1 81 ? 6.695 9.534 -11.063 1.00 97.25 81 THR A CA 1
ATOM 653 C C . THR A 1 81 ? 7.980 9.062 -10.376 1.00 97.25 81 THR A C 1
ATOM 655 O O . THR A 1 81 ? 8.625 9.826 -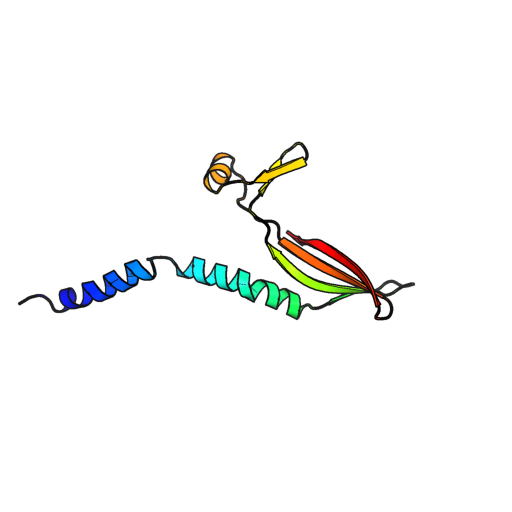9.650 1.00 97.25 81 THR A O 1
ATOM 658 N N . PRO A 1 82 ? 8.439 7.823 -10.637 1.00 97.88 82 PRO A N 1
ATOM 659 C CA . PRO A 1 82 ? 9.720 7.354 -10.109 1.00 97.88 82 PRO A CA 1
ATOM 660 C C . PRO A 1 82 ? 10.922 8.201 -10.556 1.00 97.88 82 PRO A C 1
ATOM 662 O O . PRO A 1 82 ? 11.924 8.269 -9.848 1.00 97.88 82 PRO A O 1
ATOM 665 N N . ALA A 1 83 ? 10.855 8.828 -11.736 1.00 97.88 83 ALA A N 1
ATOM 666 C CA . ALA A 1 83 ? 11.920 9.697 -12.233 1.00 97.88 83 ALA A CA 1
ATOM 667 C C . ALA A 1 83 ? 11.969 11.023 -11.460 1.00 97.88 83 ALA A C 1
ATOM 669 O O . ALA A 1 83 ? 13.035 11.412 -10.988 1.00 97.88 83 ALA A O 1
ATOM 670 N N . GLU A 1 84 ? 10.820 11.673 -11.266 1.00 96.31 84 GLU A N 1
ATOM 671 C CA . GLU A 1 84 ? 10.714 12.909 -10.480 1.00 96.31 84 GLU A CA 1
ATOM 672 C C . GLU A 1 84 ? 11.133 12.694 -9.028 1.00 96.31 84 GLU A C 1
ATOM 674 O O . GLU A 1 84 ? 11.866 13.517 -8.482 1.00 96.31 84 GLU A O 1
ATOM 679 N N . ALA A 1 85 ? 10.732 11.566 -8.429 1.00 97.25 85 ALA A N 1
ATOM 680 C CA . ALA A 1 85 ? 11.107 11.223 -7.063 1.00 97.25 85 ALA A CA 1
ATOM 681 C C . ALA A 1 85 ? 12.636 11.203 -6.882 1.00 97.25 85 ALA A C 1
ATOM 683 O O . ALA A 1 85 ? 13.172 11.813 -5.958 1.00 97.25 85 ALA A O 1
ATOM 684 N N . ARG A 1 86 ? 13.355 10.585 -7.828 1.00 97.75 86 ARG A N 1
ATOM 685 C CA . ARG A 1 86 ? 14.827 10.542 -7.826 1.00 97.75 86 ARG A CA 1
ATOM 686 C C . ARG A 1 86 ? 15.448 11.917 -8.051 1.00 97.75 86 ARG A C 1
ATOM 688 O O . ARG A 1 86 ? 16.382 12.273 -7.344 1.00 97.75 86 ARG A O 1
ATOM 695 N N . LEU A 1 87 ? 14.936 12.685 -9.015 1.00 97.56 87 LEU A N 1
ATOM 696 C CA . LEU A 1 87 ? 15.467 14.014 -9.349 1.00 97.56 87 LEU A CA 1
ATOM 697 C C . LEU A 1 87 ? 15.304 15.015 -8.201 1.00 97.56 87 LEU A C 1
ATOM 699 O O . LEU A 1 87 ? 16.172 15.859 -7.997 1.00 97.56 87 LEU A O 1
ATOM 703 N N . ARG A 1 88 ? 14.204 14.914 -7.449 1.00 95.31 88 ARG A N 1
ATOM 704 C CA . ARG A 1 88 ? 13.903 15.784 -6.304 1.00 95.31 88 ARG A CA 1
ATOM 705 C C . ARG A 1 88 ? 14.427 15.240 -4.971 1.00 95.31 88 ARG A C 1
ATOM 707 O O . ARG A 1 88 ? 14.256 15.910 -3.959 1.00 95.31 88 ARG A O 1
ATOM 714 N N . ASN A 1 89 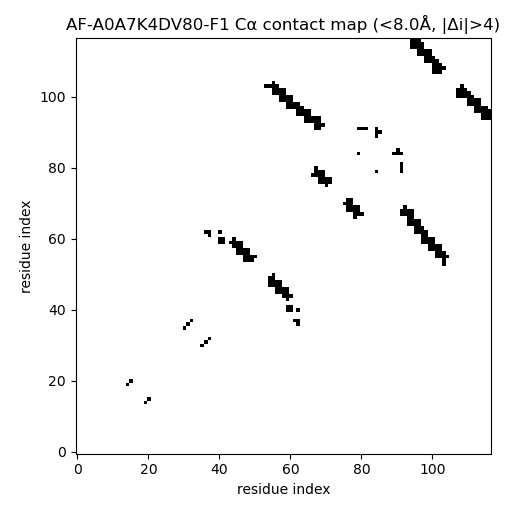? 15.055 14.060 -4.961 1.00 95.75 89 ASN A N 1
ATOM 715 C CA . ASN A 1 89 ? 15.487 13.354 -3.751 1.00 95.75 89 ASN A CA 1
ATOM 716 C C . ASN A 1 89 ? 14.348 13.177 -2.721 1.00 95.75 89 ASN A C 1
ATOM 718 O O . ASN A 1 89 ? 14.498 13.482 -1.539 1.00 95.75 89 ASN A O 1
ATOM 722 N N . VAL A 1 90 ? 13.192 12.704 -3.192 1.00 95.25 90 VAL A N 1
ATOM 723 C CA . VAL A 1 90 ? 12.004 12.407 -2.376 1.00 95.25 90 VAL A CA 1
ATOM 724 C C . VAL A 1 90 ? 11.598 10.939 -2.509 1.00 95.25 90 VAL A C 1
ATOM 726 O O . VAL A 1 90 ? 12.009 10.237 -3.436 1.00 95.25 90 VAL A O 1
ATOM 729 N N . SER A 1 91 ? 10.765 10.463 -1.585 1.00 95.44 91 SER A N 1
ATOM 730 C CA . SER A 1 91 ? 10.289 9.077 -1.585 1.00 95.44 91 SER A CA 1
ATOM 731 C C . SER A 1 91 ? 9.162 8.866 -2.595 1.00 95.44 91 SER A C 1
ATOM 733 O O . SER A 1 91 ? 8.200 9.628 -2.632 1.00 95.44 91 SER A O 1
ATOM 735 N N . TYR A 1 92 ? 9.255 7.797 -3.389 1.00 96.88 92 TYR A N 1
ATOM 736 C CA . TYR A 1 92 ? 8.147 7.315 -4.213 1.00 96.88 92 TYR A CA 1
ATOM 737 C C . TYR A 1 92 ? 7.221 6.442 -3.357 1.00 96.88 92 TYR A C 1
ATOM 739 O O . TYR A 1 92 ? 7.363 5.220 -3.337 1.00 96.88 92 TYR A O 1
ATOM 747 N N . SER A 1 93 ? 6.326 7.074 -2.596 1.00 95.56 93 SER A N 1
ATOM 748 C CA . SER A 1 93 ? 5.432 6.399 -1.650 1.00 95.56 93 SER A CA 1
ATOM 749 C C . SER A 1 93 ? 3.958 6.646 -1.960 1.00 95.56 93 SER A C 1
ATOM 751 O O . SER A 1 93 ? 3.566 7.689 -2.487 1.00 95.56 93 SER A O 1
ATOM 753 N N . ALA A 1 94 ? 3.145 5.642 -1.639 1.00 95.62 94 ALA A N 1
ATOM 754 C CA . ALA A 1 94 ? 1.699 5.644 -1.779 1.00 95.62 94 ALA A CA 1
ATOM 755 C C . ALA A 1 94 ? 1.043 5.661 -0.389 1.00 95.62 94 ALA A C 1
ATOM 757 O O . ALA A 1 94 ? 1.419 4.836 0.442 1.00 95.62 94 ALA A O 1
ATOM 758 N N . PRO A 1 95 ? 0.050 6.534 -0.155 1.00 95.50 95 PRO A N 1
ATOM 759 C CA . PRO A 1 95 ? -0.716 6.543 1.084 1.00 95.50 95 PRO A CA 1
ATOM 760 C C . PRO A 1 95 ? -1.485 5.240 1.290 1.00 95.50 95 PRO A C 1
ATOM 762 O O . PRO A 1 95 ? -2.189 4.769 0.388 1.00 95.50 95 PRO A O 1
ATOM 765 N N . VAL A 1 96 ? -1.420 4.715 2.503 1.00 95.44 96 VAL A N 1
ATOM 766 C CA . VAL A 1 96 ? -2.182 3.571 2.982 1.00 95.44 96 VAL A CA 1
ATOM 767 C C . VAL A 1 96 ? -3.358 4.089 3.802 1.00 95.44 96 VAL A C 1
ATOM 769 O O . VAL A 1 96 ? -3.205 4.723 4.847 1.00 95.44 96 VAL A O 1
ATOM 772 N N . MET A 1 97 ? -4.563 3.814 3.317 1.00 96.69 97 MET A N 1
ATOM 773 C CA . MET A 1 97 ? -5.811 4.151 3.989 1.00 96.69 97 MET A CA 1
ATOM 774 C C . MET A 1 97 ? -6.401 2.890 4.604 1.00 96.69 97 MET A C 1
ATOM 776 O O . MET A 1 97 ? -6.556 1.888 3.913 1.00 96.69 97 MET A O 1
ATOM 780 N N . MET A 1 98 ? -6.795 2.938 5.867 1.00 96.44 98 MET A N 1
ATOM 781 C CA . MET A 1 98 ? -7.449 1.825 6.546 1.00 96.44 98 MET A CA 1
ATOM 782 C C . MET A 1 98 ? -8.813 2.266 7.051 1.00 96.44 98 MET A C 1
ATOM 784 O O . MET A 1 98 ? -8.951 3.327 7.655 1.00 96.44 98 MET A O 1
ATOM 788 N N . GLU A 1 99 ? -9.831 1.460 6.786 1.00 97.00 99 GLU A N 1
ATOM 789 C CA . GLU A 1 99 ? -11.136 1.642 7.407 1.00 97.00 99 GLU A CA 1
ATOM 790 C C . GLU A 1 99 ? -11.038 1.358 8.909 1.00 97.00 99 GLU A C 1
ATOM 792 O O . GLU A 1 99 ? -10.559 0.301 9.315 1.00 97.00 99 GLU A O 1
ATOM 797 N N . ALA A 1 100 ? -11.494 2.299 9.727 1.00 96.69 100 ALA A N 1
ATOM 798 C CA . ALA A 1 100 ? -11.578 2.159 11.17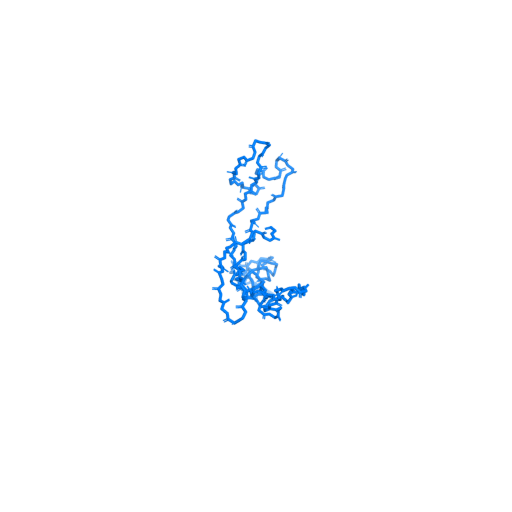0 1.00 96.69 100 ALA A CA 1
ATOM 799 C C . ALA A 1 100 ? -12.999 2.505 11.613 1.00 96.69 100 ALA A C 1
ATOM 801 O O . ALA A 1 100 ? -13.529 3.558 11.245 1.00 96.69 100 ALA A O 1
ATOM 802 N N . SER A 1 101 ? -13.606 1.609 12.387 1.00 96.69 101 SER A N 1
ATOM 803 C CA . SER A 1 101 ? -14.953 1.769 12.932 1.00 96.69 101 SER A CA 1
ATOM 804 C C . SER A 1 101 ? -14.907 1.889 14.451 1.00 96.69 101 SER A C 1
ATOM 806 O O . SER A 1 101 ? -14.319 1.040 15.116 1.00 96.69 101 SER A O 1
ATOM 808 N N . VAL A 1 102 ? -15.533 2.925 15.004 1.00 94.94 102 VAL A N 1
ATOM 809 C CA . VAL A 1 102 ? -15.680 3.095 16.456 1.00 94.94 102 VAL A CA 1
ATOM 810 C C . VAL A 1 102 ? -16.904 2.308 16.911 1.00 94.94 102 VAL A C 1
ATOM 812 O O . VAL A 1 102 ? -18.007 2.544 16.416 1.00 94.94 102 VAL A O 1
ATOM 815 N N . VAL A 1 103 ? -16.706 1.373 17.838 1.00 93.62 103 VAL A N 1
ATOM 816 C CA . VAL A 1 103 ? -17.742 0.493 18.381 1.00 93.62 103 VAL A CA 1
ATOM 817 C C . VAL A 1 103 ? -17.902 0.743 19.876 1.00 93.62 103 VAL A C 1
ATOM 819 O O . VAL A 1 103 ? -16.968 0.532 20.645 1.00 93.62 103 VAL A O 1
ATOM 822 N N . GLU A 1 104 ? -19.100 1.135 20.289 1.00 90.88 104 GLU A N 1
ATOM 823 C CA . GLU A 1 104 ? -19.489 1.343 21.688 1.00 90.88 104 GLU A CA 1
ATOM 824 C C . GLU A 1 104 ? -20.770 0.543 21.953 1.00 90.88 104 GLU A C 1
ATOM 826 O O . GLU A 1 104 ? -21.675 0.527 21.115 1.00 90.88 104 GLU A O 1
ATOM 831 N N . ASP A 1 105 ? -20.829 -0.207 23.058 1.00 87.69 105 ASP A N 1
ATOM 832 C CA . ASP A 1 105 ? -21.965 -1.082 23.406 1.00 87.69 105 ASP A CA 1
ATOM 833 C C . ASP A 1 105 ? -22.438 -2.010 22.263 1.00 87.69 105 ASP A C 1
ATOM 835 O O . ASP A 1 105 ? -23.628 -2.283 22.080 1.00 87.69 105 ASP A O 1
ATOM 839 N N . GLY A 1 106 ? -21.494 -2.491 21.448 1.00 84.94 106 GLY A N 1
ATOM 840 C CA . GLY A 1 106 ? -21.766 -3.366 20.301 1.00 84.94 106 GLY A CA 1
ATOM 841 C C . GLY A 1 106 ? -22.380 -2.665 19.083 1.00 84.94 106 GLY A C 1
ATOM 842 O O . GLY A 1 106 ? -22.747 -3.339 18.120 1.00 84.94 106 GLY A O 1
ATOM 843 N N . LYS A 1 107 ? -22.486 -1.331 19.090 1.00 91.56 107 LYS A N 1
ATOM 844 C CA . LYS A 1 107 ? -22.973 -0.523 17.966 1.00 91.56 107 LYS A CA 1
ATOM 845 C C . LYS A 1 107 ? -21.827 0.237 17.315 1.00 91.56 107 LYS A C 1
ATOM 847 O O . LYS A 1 107 ? -20.996 0.826 17.997 1.00 91.56 107 LYS A O 1
ATOM 852 N N . ILE A 1 108 ? -21.820 0.263 15.984 1.00 93.31 108 ILE A N 1
ATOM 853 C CA . ILE A 1 108 ? -20.894 1.094 15.211 1.00 93.31 108 ILE A CA 1
ATOM 854 C C . ILE A 1 108 ? -21.414 2.536 15.241 1.00 93.31 108 ILE A C 1
ATOM 856 O O . ILE A 1 108 ? -22.511 2.799 14.746 1.00 93.31 108 ILE A O 1
ATOM 860 N N . LEU A 1 109 ? -20.637 3.451 15.818 1.00 92.12 109 LEU A N 1
ATOM 861 C CA . LEU A 1 109 ? -20.960 4.879 15.889 1.00 92.12 109 LEU A CA 1
ATOM 862 C C . LEU A 1 109 ? -20.527 5.618 14.618 1.00 92.12 109 LEU A C 1
ATOM 864 O O . LEU A 1 109 ? -21.295 6.379 14.035 1.00 92.12 109 LEU A O 1
ATOM 868 N N . GLU A 1 110 ? -19.293 5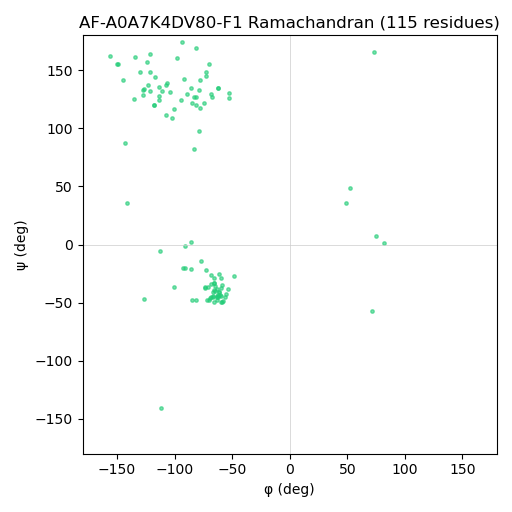.373 14.181 1.00 93.44 110 GLU A N 1
ATOM 869 C CA . GLU A 1 110 ? -18.674 6.017 13.022 1.00 93.44 110 GLU A CA 1
ATOM 870 C C . GLU A 1 110 ? -17.766 5.007 12.314 1.00 93.44 110 GLU A C 1
ATOM 872 O O . GLU A 1 110 ? -17.077 4.231 12.976 1.00 93.44 110 GLU A O 1
ATOM 877 N N . SER A 1 111 ? -17.736 5.037 10.979 1.00 95.69 111 SER A N 1
ATOM 878 C CA . SER A 1 111 ? -16.708 4.373 10.173 1.00 95.69 111 SER A CA 1
ATOM 879 C C . SER A 1 111 ? -16.089 5.377 9.214 1.00 95.69 111 SER A C 1
ATOM 881 O O . SER A 1 111 ? -16.798 6.143 8.555 1.00 95.69 111 SER A O 1
ATOM 883 N N . ARG A 1 112 ? -14.758 5.378 9.126 1.00 96.75 112 ARG A N 1
ATOM 884 C CA . ARG A 1 112 ? -14.016 6.241 8.205 1.00 96.75 112 ARG A CA 1
ATOM 885 C C . ARG A 1 112 ? -12.714 5.605 7.756 1.00 96.75 112 ARG A C 1
ATOM 887 O O . ARG A 1 112 ? -12.121 4.794 8.460 1.00 96.75 112 ARG A O 1
ATOM 894 N N . PHE A 1 113 ? -12.235 6.035 6.594 1.00 96.12 113 PHE A N 1
ATOM 895 C CA . PHE A 1 113 ? -10.880 5.726 6.150 1.00 96.12 113 PHE A CA 1
ATOM 896 C C . PHE A 1 113 ? -9.893 6.686 6.809 1.00 96.12 113 PHE A C 1
ATOM 898 O O . PHE A 1 113 ? -9.970 7.898 6.609 1.00 96.12 113 PHE A O 1
ATOM 905 N N . VAL A 1 114 ? -8.954 6.134 7.567 1.00 96.19 114 VAL A N 1
ATOM 906 C CA . VAL A 1 114 ? -7.876 6.863 8.234 1.00 96.19 114 VAL A CA 1
ATOM 907 C C . VAL A 1 114 ? -6.569 6.599 7.498 1.00 96.19 114 VAL A C 1
ATOM 909 O O . VAL A 1 114 ? -6.304 5.480 7.062 1.00 96.19 114 VAL A O 1
ATOM 912 N N . HIS A 1 115 ? -5.762 7.642 7.332 1.00 95.12 115 HIS A N 1
ATOM 913 C CA . HIS A 1 115 ? -4.414 7.529 6.789 1.00 95.12 115 HIS A CA 1
ATOM 914 C C . HIS A 1 115 ? -3.478 6.931 7.844 1.00 95.12 115 HIS A C 1
ATOM 916 O O . HIS A 1 115 ? -3.350 7.507 8.924 1.00 95.12 115 HIS A O 1
ATOM 922 N N . ILE A 1 116 ? -2.833 5.804 7.538 1.00 93.88 116 ILE A N 1
ATOM 923 C CA . ILE A 1 116 ? -1.957 5.085 8.482 1.00 93.88 116 ILE A CA 1
ATOM 924 C C . ILE A 1 116 ? -0.475 5.093 8.089 1.00 93.88 116 ILE A C 1
ATOM 926 O O . ILE A 1 116 ? 0.354 4.627 8.867 1.00 93.88 116 ILE A O 1
ATOM 930 N N . GLY A 1 117 ? -0.131 5.634 6.918 1.00 87.44 117 GLY A N 1
ATOM 931 C CA . GLY A 1 117 ? 1.247 5.723 6.429 1.00 87.44 117 GLY A CA 1
ATOM 932 C C . GLY A 1 117 ? 1.322 6.095 4.964 1.00 87.44 117 GLY A C 1
ATOM 933 O O . GLY A 1 117 ? 0.329 5.831 4.255 1.00 87.44 117 GLY A O 1
#

Solvent-accessible surface area (backbone atoms only — not comparable to full-atom values): 6898 Å² total; per-residue (Å²): 132,83,61,76,69,67,75,51,46,65,59,53,52,49,49,41,71,74,59,46,93,72,41,70,64,54,56,53,48,51,50,34,65,76,45,47,53,53,49,55,44,60,69,60,35,57,47,83,44,93,42,97,88,66,57,35,32,40,38,52,56,61,72,44,77,50,73,42,41,48,74,47,98,87,70,48,79,45,77,60,50,74,66,56,18,62,76,69,74,49,77,83,41,48,48,34,30,32,30,41,28,41,31,44,95,90,39,78,78,49,74,47,74,42,82,77,82

Radius of gyration: 23.28 Å; Cα contacts (8 Å, |Δi|>4): 150; chains: 1; bounding box: 51×58×66 Å

Sequence (117 aa):
MADPSTKRWPVIQDILKREGIARQHLNSFDEFLEKGLQSIINEVGQIDIENAEYPYKIQLGKVKLQQPRMMELDGSITHITPAEARLRNVSYSAPVMMEASVVEDGKILESRFVHIG

Secondary structure (DSSP, 8-state):
---GGGGTHHHHHHHHHHH-SSTHHHHHHHHIIIIIHHHHHHHH-EEEE--SS--EEEEEEEEEE---EEE-TTS-EEE--HHHHHHTT------EEEEEEEEETTEEEEEEEEE--

pLDDT: mean 91.21, std 8.1, range [50.59, 97.88]